Protein AF-A0A0P9VED7-F1 (afdb_monomer_lite)

Foldseek 3Di:
DALVVLCVLLVHDSVVLVVCVVVVQADFADQDPVRGRDDDPVSSVSSNQCVVCVVVVDDSVVSSVVVVVVVVVVVPPDPPPPDPPPPDDD

InterPro domains:
  IPR000551 MerR-type HTH domain [PF13411] (1-67)
  IPR000551 MerR-type HTH domain [PR00040] (2-13)
  IPR000551 MerR-type HTH domain [PR00040] (13-26)
  IPR000551 MerR-type HTH domain [PR00040] (37-57)
  IPR000551 MerR-type HTH domain [PS00552] (4-26)
  IPR000551 MerR-type HTH domain [PS50937] (1-69)
  IPR000551 MerR-type HTH domain [SM00422] (1-70)
  IPR009061 Putative DNA-binding domain superfamily [SSF46955] (1-77)
  IPR047057 MerR transcriptional regulator [PTHR30204] (1-72)

Sequence (90 aa):
MNIGQAAKSSGLSAKMIRYYESIGLLQAAHRSDSGYRLYSADDLHTLAFIKRSRDLGFSLEEVGKLLTLWQDRQRMAPTSRRWPVSTSCS

Structure (mmCIF, N/CA/C/O backbone):
data_AF-A0A0P9VED7-F1
#
_entry.id   AF-A0A0P9VED7-F1
#
loop_
_atom_site.group_PDB
_atom_site.id
_atom_site.type_symbol
_atom_site.label_atom_id
_atom_site.label_alt_id
_atom_site.label_comp_id
_atom_site.label_asym_id
_atom_site.label_entity_id
_atom_site.label_seq_id
_atom_site.pdbx_PDB_ins_code
_atom_site.Cartn_x
_atom_site.Cartn_y
_atom_site.Cartn_z
_atom_site.occupancy
_atom_site.B_iso_or_equiv
_atom_site.auth_seq_id
_atom_site.auth_comp_id
_atom_site.auth_asym_id
_atom_site.auth_atom_id
_atom_site.pdbx_PDB_model_num
ATOM 1 N N . MET A 1 1 ? 6.545 -10.030 -10.881 1.00 80.12 1 MET A N 1
ATOM 2 C CA . MET A 1 1 ? 5.960 -8.921 -11.671 1.00 80.12 1 MET A CA 1
ATOM 3 C C . MET A 1 1 ? 6.583 -7.596 -11.252 1.00 80.12 1 MET A C 1
ATOM 5 O O . MET A 1 1 ? 6.860 -7.438 -10.072 1.00 80.12 1 MET A O 1
ATOM 9 N N . ASN A 1 2 ? 6.833 -6.649 -12.162 1.00 85.88 2 ASN A N 1
ATOM 10 C CA . ASN A 1 2 ? 7.353 -5.326 -11.765 1.00 85.88 2 ASN A CA 1
ATOM 11 C C . ASN A 1 2 ? 6.234 -4.411 -11.217 1.00 85.88 2 ASN A C 1
ATOM 13 O O . ASN A 1 2 ? 5.048 -4.715 -11.360 1.00 85.88 2 ASN A O 1
ATOM 17 N N . ILE A 1 3 ? 6.596 -3.268 -10.618 1.00 85.00 3 ILE A N 1
ATOM 18 C CA . ILE A 1 3 ? 5.615 -2.334 -10.028 1.00 85.00 3 ILE A CA 1
ATOM 19 C C . ILE A 1 3 ? 4.615 -1.773 -11.050 1.00 85.00 3 ILE A C 1
ATOM 21 O O . ILE A 1 3 ? 3.460 -1.533 -10.714 1.00 85.00 3 ILE A O 1
ATOM 25 N N . GLY A 1 4 ? 5.030 -1.579 -12.305 1.00 87.69 4 GLY A N 1
ATOM 26 C CA . GLY A 1 4 ? 4.159 -1.065 -13.363 1.00 87.69 4 GLY A CA 1
ATOM 27 C C . GLY A 1 4 ? 3.108 -2.087 -13.796 1.00 87.69 4 GLY A C 1
ATOM 28 O O . GLY A 1 4 ? 1.941 -1.745 -13.977 1.00 87.69 4 GLY A O 1
ATOM 29 N N . GLN A 1 5 ? 3.501 -3.355 -13.908 1.00 88.06 5 GLN A N 1
ATOM 30 C CA . GLN A 1 5 ? 2.586 -4.463 -14.172 1.00 88.06 5 GLN A CA 1
ATOM 31 C C . GLN A 1 5 ? 1.639 -4.683 -12.989 1.00 88.06 5 GLN A C 1
ATOM 33 O O . GLN A 1 5 ? 0.446 -4.901 -13.199 1.00 88.06 5 GLN A O 1
ATOM 38 N N . ALA A 1 6 ? 2.141 -4.561 -11.757 1.00 87.06 6 ALA A N 1
ATOM 39 C CA . ALA A 1 6 ? 1.313 -4.664 -10.562 1.00 87.06 6 ALA A CA 1
ATOM 40 C C . ALA A 1 6 ? 0.280 -3.534 -10.475 1.00 87.06 6 ALA A C 1
ATOM 42 O O . ALA A 1 6 ? -0.892 -3.791 -10.213 1.00 87.06 6 ALA A O 1
ATOM 43 N N . ALA A 1 7 ? 0.685 -2.301 -10.785 1.00 88.81 7 ALA A N 1
ATOM 44 C CA . ALA A 1 7 ? -0.200 -1.143 -10.872 1.00 88.81 7 ALA A CA 1
ATOM 45 C C . ALA A 1 7 ? -1.330 -1.353 -11.893 1.00 88.81 7 ALA A C 1
ATOM 47 O O . ALA A 1 7 ? -2.505 -1.190 -11.567 1.00 88.81 7 ALA A O 1
ATOM 48 N N . LYS A 1 8 ? -0.988 -1.803 -13.109 1.00 88.44 8 LYS A N 1
ATOM 49 C CA . LYS A 1 8 ? -1.981 -2.114 -14.150 1.00 88.44 8 LYS A CA 1
ATOM 50 C C . LYS A 1 8 ? -2.942 -3.227 -13.726 1.00 88.44 8 LYS A C 1
ATOM 52 O O . LYS A 1 8 ? -4.139 -3.096 -13.939 1.00 88.44 8 LYS A O 1
ATOM 57 N N . SER A 1 9 ? -2.427 -4.286 -13.103 1.00 87.31 9 SER A N 1
ATOM 58 C CA . SER A 1 9 ? -3.229 -5.461 -12.727 1.00 87.31 9 SER A CA 1
ATOM 59 C C . SER A 1 9 ? -4.150 -5.195 -11.532 1.00 87.31 9 SER A C 1
ATOM 61 O O . SER A 1 9 ? -5.289 -5.643 -11.517 1.00 87.31 9 SER A O 1
ATOM 63 N N . SER A 1 10 ? -3.676 -4.444 -10.533 1.00 84.38 10 SER A N 1
ATOM 64 C CA . SER A 1 10 ? -4.465 -4.077 -9.344 1.00 84.38 10 SER A CA 1
ATOM 65 C C . SER A 1 10 ? -5.387 -2.872 -9.576 1.00 84.38 10 SER A C 1
ATOM 67 O O . SER A 1 10 ? -6.280 -2.597 -8.772 1.00 84.38 10 SER A O 1
ATOM 69 N N . GLY A 1 11 ? -5.181 -2.127 -10.667 1.00 86.50 11 GLY A N 1
ATOM 70 C CA . GLY A 1 11 ? -5.884 -0.873 -10.923 1.00 86.50 11 GLY A CA 1
ATOM 71 C C . GLY A 1 11 ? -5.571 0.197 -9.874 1.00 86.50 11 GLY A C 1
ATOM 72 O O . GLY A 1 11 ? -6.452 0.990 -9.534 1.00 86.50 11 GLY A O 1
ATOM 73 N N . LEU A 1 12 ? -4.349 0.173 -9.333 1.00 88.12 12 LEU A N 1
ATOM 74 C CA . LEU A 1 12 ? -3.793 1.159 -8.409 1.00 88.12 12 LEU A CA 1
ATOM 75 C C . LEU A 1 12 ? -2.593 1.845 -9.058 1.00 88.12 12 LEU A C 1
ATOM 77 O O . LEU A 1 12 ? -1.882 1.263 -9.870 1.00 88.12 12 LEU A O 1
ATOM 81 N N . SER A 1 13 ? -2.316 3.087 -8.672 1.00 90.12 13 SER A N 1
ATOM 82 C CA . SER A 1 13 ? -1.086 3.750 -9.113 1.00 90.12 13 SER A CA 1
ATOM 83 C C . SER A 1 13 ? 0.133 3.152 -8.408 1.00 90.12 13 SER A C 1
ATOM 85 O O . SER A 1 13 ? 0.081 2.846 -7.215 1.00 90.12 13 SER A O 1
ATOM 87 N N . ALA A 1 14 ? 1.276 3.095 -9.097 1.00 89.50 14 ALA A N 1
ATOM 88 C CA . ALA A 1 14 ? 2.558 2.717 -8.497 1.00 89.50 14 ALA A CA 1
ATOM 89 C C . ALA A 1 14 ? 2.894 3.555 -7.246 1.00 89.50 14 ALA A C 1
ATOM 91 O O . ALA A 1 14 ? 3.528 3.058 -6.317 1.00 89.50 14 ALA A O 1
ATOM 92 N N . LYS A 1 15 ? 2.428 4.813 -7.186 1.00 89.81 15 LYS A N 1
ATOM 93 C CA . LYS A 1 15 ? 2.565 5.673 -6.000 1.00 89.81 15 LYS A CA 1
ATOM 94 C C . LYS A 1 15 ? 1.789 5.129 -4.796 1.00 89.81 15 LYS A C 1
ATOM 96 O O . LYS A 1 15 ? 2.325 5.142 -3.695 1.00 89.81 15 LYS A O 1
ATOM 101 N N . MET A 1 16 ? 0.566 4.631 -5.000 1.00 90.31 16 MET A N 1
ATOM 102 C CA . MET A 1 16 ? -0.225 4.028 -3.920 1.00 90.31 16 MET A CA 1
ATOM 103 C C . MET A 1 16 ? 0.404 2.728 -3.427 1.00 90.31 16 MET A C 1
ATOM 105 O O . MET A 1 16 ? 0.472 2.522 -2.225 1.00 90.31 16 MET A O 1
ATOM 109 N N . ILE A 1 17 ? 0.933 1.902 -4.334 1.00 88.88 17 ILE A N 1
ATOM 110 C CA . ILE A 1 17 ? 1.634 0.665 -3.959 1.00 88.88 17 ILE A CA 1
ATOM 111 C C . ILE A 1 17 ? 2.828 0.982 -3.044 1.00 88.88 17 ILE A C 1
ATOM 113 O O . ILE A 1 17 ? 2.951 0.401 -1.970 1.00 88.88 17 ILE A O 1
ATOM 117 N N . ARG A 1 18 ? 3.660 1.971 -3.406 1.00 87.44 18 ARG A N 1
ATOM 118 C CA . ARG A 1 18 ? 4.775 2.428 -2.551 1.00 87.44 18 ARG A CA 1
ATOM 119 C C . ARG A 1 18 ? 4.302 2.998 -1.217 1.00 87.44 18 ARG A C 1
ATOM 121 O O . ARG A 1 18 ? 4.960 2.804 -0.202 1.00 87.44 18 ARG A O 1
ATOM 128 N N . TYR A 1 19 ? 3.184 3.718 -1.223 1.00 88.69 19 TYR A N 1
ATOM 129 C CA . TYR A 1 19 ? 2.603 4.255 0.001 1.00 88.69 19 TYR A CA 1
ATOM 130 C C . TYR A 1 19 ? 2.147 3.129 0.940 1.00 88.69 19 TYR A C 1
ATOM 132 O O . TYR A 1 19 ? 2.478 3.157 2.122 1.00 88.69 19 TYR A O 1
ATOM 140 N N . TYR A 1 20 ? 1.494 2.091 0.417 1.00 87.62 20 TYR A N 1
ATOM 141 C CA . TYR A 1 20 ? 1.093 0.920 1.200 1.00 87.62 20 TYR A CA 1
ATOM 142 C C . TYR A 1 20 ? 2.279 0.108 1.729 1.00 87.62 20 TYR A C 1
ATOM 144 O O . TYR A 1 20 ? 2.220 -0.357 2.864 1.00 87.62 20 TYR A O 1
ATOM 152 N N . GLU A 1 21 ? 3.379 0.014 0.977 1.00 85.75 21 GLU A N 1
ATOM 153 C CA . GLU A 1 21 ? 4.644 -0.521 1.505 1.00 85.75 21 GLU A CA 1
ATOM 154 C C . GLU A 1 21 ? 5.176 0.333 2.666 1.00 85.75 21 GLU A C 1
ATOM 156 O O . GLU A 1 21 ? 5.581 -0.206 3.691 1.00 85.75 21 GLU A O 1
ATOM 161 N N . SER A 1 22 ? 5.162 1.666 2.533 1.00 85.38 22 SER A N 1
ATOM 162 C CA . SER A 1 22 ? 5.741 2.567 3.545 1.00 85.38 22 SER A CA 1
ATOM 163 C C . SER A 1 22 ? 5.027 2.522 4.895 1.00 85.38 22 SER A C 1
ATOM 165 O O . SER A 1 22 ? 5.663 2.701 5.928 1.00 85.38 22 SER A O 1
ATOM 167 N N . ILE A 1 23 ? 3.722 2.253 4.885 1.00 85.12 23 ILE A N 1
ATOM 168 C CA . ILE A 1 23 ? 2.900 2.130 6.094 1.00 85.12 23 ILE A CA 1
ATOM 169 C C . ILE A 1 23 ? 2.774 0.675 6.575 1.00 85.12 23 ILE A C 1
ATOM 171 O O . ILE A 1 23 ? 2.030 0.412 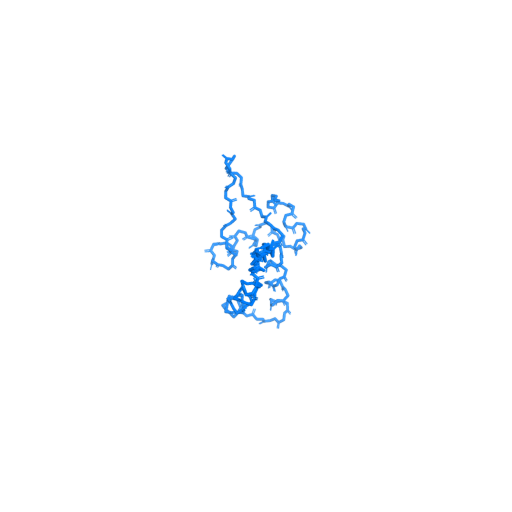7.513 1.00 85.12 23 ILE A O 1
ATOM 175 N N . GLY A 1 24 ? 3.472 -0.273 5.934 1.00 82.94 24 GLY A N 1
ATOM 176 C CA . GLY A 1 24 ? 3.494 -1.686 6.329 1.00 82.94 24 GLY A CA 1
ATOM 177 C C . GLY A 1 24 ? 2.229 -2.484 5.990 1.00 82.94 24 GLY A C 1
ATOM 178 O O . GLY A 1 24 ? 2.054 -3.587 6.495 1.00 82.94 24 GLY A O 1
ATOM 179 N N . LEU A 1 25 ? 1.350 -1.948 5.139 1.00 81.94 25 LEU A N 1
ATOM 180 C CA . LEU A 1 25 ? 0.106 -2.601 4.704 1.00 81.94 25 LEU A CA 1
ATOM 181 C C . LEU A 1 25 ? 0.338 -3.671 3.632 1.00 81.94 25 LEU A C 1
ATOM 183 O O . LEU A 1 25 ? -0.457 -4.593 3.492 1.00 81.94 25 LEU A O 1
ATOM 187 N N . LEU A 1 26 ? 1.409 -3.536 2.856 1.00 81.38 26 LEU A N 1
ATOM 188 C CA . LEU A 1 26 ? 1.861 -4.547 1.910 1.00 81.38 26 LEU A CA 1
ATOM 189 C C . LEU A 1 26 ? 3.207 -5.078 2.395 1.00 81.38 26 LEU A C 1
ATOM 191 O O . LEU A 1 26 ? 4.088 -4.287 2.742 1.00 81.38 26 LEU A O 1
ATOM 195 N N . GLN A 1 27 ? 3.377 -6.401 2.400 1.00 73.31 27 GLN A N 1
ATOM 196 C CA . GLN A 1 27 ? 4.673 -6.992 2.708 1.00 73.31 27 GLN A CA 1
ATOM 197 C C . GLN A 1 27 ? 5.703 -6.480 1.696 1.00 73.31 27 GLN A C 1
ATOM 199 O O . GLN A 1 27 ? 5.420 -6.387 0.501 1.00 73.31 27 GLN A O 1
ATOM 204 N N . ALA A 1 28 ? 6.882 -6.087 2.184 1.00 66.56 28 ALA A N 1
ATOM 205 C CA . ALA A 1 28 ? 7.915 -5.531 1.325 1.00 66.56 28 ALA A CA 1
ATOM 206 C C . ALA A 1 28 ? 8.220 -6.518 0.190 1.00 66.56 28 ALA A C 1
ATOM 208 O O . ALA A 1 28 ? 8.635 -7.648 0.452 1.00 66.56 28 ALA A O 1
ATOM 209 N N . ALA A 1 29 ? 7.998 -6.081 -1.055 1.00 68.69 29 ALA A N 1
ATOM 210 C CA . ALA A 1 29 ? 8.217 -6.902 -2.237 1.00 68.69 29 ALA A CA 1
ATOM 211 C C . ALA A 1 29 ? 9.619 -7.518 -2.193 1.00 68.69 29 ALA A C 1
ATOM 213 O O . ALA A 1 29 ? 10.606 -6.806 -1.954 1.00 68.69 29 ALA A O 1
ATOM 214 N N . HIS A 1 30 ? 9.705 -8.828 -2.439 1.00 67.00 30 HIS A N 1
ATOM 215 C CA . HIS A 1 30 ? 10.987 -9.515 -2.502 1.00 67.00 30 HIS A CA 1
ATOM 216 C C . HIS A 1 30 ? 11.896 -8.776 -3.484 1.00 67.00 30 HIS A C 1
ATOM 218 O O . HIS A 1 30 ? 11.524 -8.483 -4.629 1.00 67.00 30 HIS A O 1
ATOM 224 N N . ARG A 1 31 ? 13.098 -8.440 -3.014 1.00 68.31 31 ARG A N 1
ATOM 225 C CA . ARG A 1 31 ? 14.133 -7.941 -3.908 1.00 68.31 31 ARG A CA 1
ATOM 226 C C . ARG A 1 31 ? 14.629 -9.129 -4.715 1.00 68.31 31 ARG A C 1
ATOM 228 O O . ARG A 1 31 ? 15.034 -10.135 -4.144 1.00 68.31 31 ARG A O 1
ATOM 235 N N . SER A 1 32 ? 14.550 -9.019 -6.036 1.00 67.31 32 SER A N 1
ATOM 236 C CA . SER A 1 32 ? 15.291 -9.918 -6.917 1.00 67.31 32 SER A CA 1
ATOM 237 C C . SER A 1 32 ? 16.793 -9.738 -6.675 1.00 67.31 32 SER A C 1
ATOM 239 O O . SER A 1 32 ? 17.208 -8.636 -6.311 1.00 67.31 32 SER 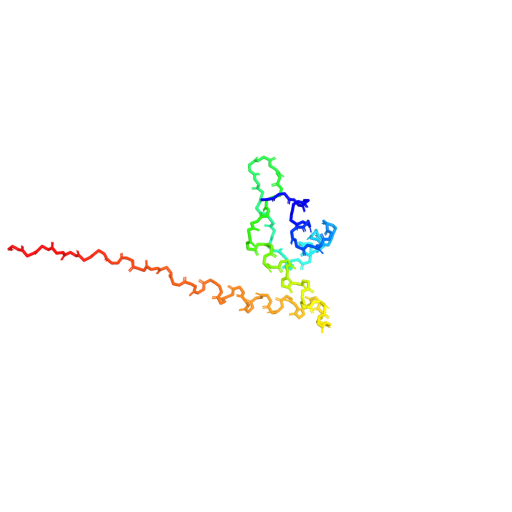A O 1
ATOM 241 N N . ASP A 1 33 ? 17.606 -10.751 -6.984 1.00 64.12 33 ASP A N 1
ATOM 242 C CA . ASP A 1 33 ? 19.077 -10.634 -7.053 1.00 64.12 33 ASP A CA 1
ATOM 243 C C . ASP A 1 33 ? 19.543 -9.458 -7.925 1.00 64.12 33 ASP A C 1
ATOM 245 O O . ASP A 1 33 ? 20.610 -8.890 -7.726 1.00 64.12 33 ASP A O 1
ATOM 249 N N . SER A 1 34 ? 18.702 -9.035 -8.867 1.00 67.06 34 SER A N 1
ATOM 250 C CA . SER A 1 34 ? 18.934 -7.893 -9.755 1.00 67.06 34 SER A CA 1
ATOM 251 C C . SER A 1 34 ? 18.526 -6.527 -9.166 1.00 67.06 34 SER A C 1
ATOM 253 O O . SER A 1 34 ? 18.573 -5.515 -9.860 1.00 67.06 34 SER A O 1
ATOM 255 N N . GLY A 1 35 ? 18.104 -6.463 -7.898 1.00 73.94 35 GLY A N 1
ATOM 256 C CA . GLY A 1 35 ? 17.751 -5.220 -7.194 1.00 73.94 35 GLY A CA 1
ATOM 257 C C . GLY A 1 35 ? 16.355 -4.659 -7.503 1.00 73.94 35 GLY A C 1
ATOM 258 O O . GLY A 1 35 ? 15.934 -3.674 -6.889 1.00 73.94 35 GLY A O 1
ATOM 259 N N . TYR A 1 36 ? 15.603 -5.289 -8.409 1.00 77.06 36 TYR A N 1
ATOM 260 C CA . TYR A 1 36 ? 14.229 -4.899 -8.730 1.00 77.06 36 TYR A CA 1
ATOM 261 C C . TYR A 1 36 ? 13.221 -5.434 -7.704 1.00 77.06 36 TYR A C 1
ATOM 263 O O . TYR A 1 36 ? 13.371 -6.533 -7.167 1.00 77.06 36 TYR A O 1
ATOM 271 N N . ARG A 1 37 ? 12.151 -4.662 -7.464 1.00 78.38 37 ARG A N 1
ATOM 272 C CA . ARG A 1 37 ? 10.984 -5.102 -6.683 1.00 78.38 37 ARG A CA 1
ATOM 273 C C . ARG A 1 37 ? 10.140 -6.063 -7.516 1.00 78.38 37 ARG A C 1
ATOM 275 O O . ARG A 1 37 ? 9.639 -5.671 -8.577 1.00 78.38 37 ARG A O 1
ATOM 282 N N . LEU A 1 38 ? 9.971 -7.286 -7.022 1.00 83.31 38 LEU A N 1
ATOM 283 C CA . LEU A 1 38 ? 9.092 -8.282 -7.619 1.00 83.31 38 LEU A CA 1
ATOM 284 C C . LEU A 1 38 ? 7.831 -8.450 -6.774 1.00 83.31 38 LEU A C 1
ATOM 286 O O . LEU A 1 38 ? 7.899 -8.840 -5.616 1.00 83.31 38 LEU A O 1
ATOM 290 N N . TYR A 1 39 ? 6.688 -8.194 -7.401 1.00 84.56 39 TYR A N 1
ATOM 291 C CA . TYR A 1 39 ? 5.363 -8.496 -6.875 1.00 84.56 39 TYR A CA 1
ATOM 292 C C . TYR A 1 39 ? 4.912 -9.868 -7.372 1.00 84.56 39 TYR A C 1
ATOM 294 O O . TYR A 1 39 ? 5.051 -10.185 -8.564 1.00 84.56 39 TYR A O 1
ATOM 302 N N . SER A 1 40 ? 4.394 -10.666 -6.454 1.00 84.88 40 SER A N 1
ATOM 303 C CA . SER A 1 40 ? 3.769 -11.967 -6.672 1.00 84.88 40 SER A CA 1
ATOM 304 C C . SER A 1 40 ? 2.270 -11.824 -6.973 1.00 84.88 40 SER A C 1
ATOM 306 O O . SER A 1 40 ? 1.711 -10.725 -6.942 1.00 84.88 40 SER A O 1
ATOM 308 N N . ALA A 1 41 ? 1.603 -12.937 -7.286 1.00 82.94 41 ALA A N 1
ATOM 309 C CA . ALA A 1 41 ? 0.146 -12.955 -7.420 1.00 82.94 41 ALA A CA 1
ATOM 310 C C . ALA A 1 41 ? -0.557 -12.671 -6.078 1.00 82.94 41 ALA A C 1
ATOM 312 O O . ALA A 1 41 ? -1.569 -11.970 -6.054 1.00 82.94 41 ALA A O 1
ATOM 313 N N . ASP A 1 42 ? 0.018 -13.123 -4.961 1.00 82.75 42 ASP A N 1
ATOM 314 C CA . ASP A 1 42 ? -0.512 -12.867 -3.617 1.00 82.75 42 ASP A CA 1
ATOM 315 C C . ASP A 1 42 ? -0.474 -11.377 -3.257 1.00 82.75 42 ASP A C 1
ATOM 317 O O . ASP A 1 42 ? -1.418 -10.841 -2.664 1.00 82.75 42 ASP A O 1
ATOM 321 N N . ASP A 1 43 ? 0.564 -10.665 -3.707 1.00 85.81 43 ASP A N 1
ATOM 322 C CA . ASP A 1 43 ? 0.649 -9.212 -3.546 1.00 85.81 43 ASP A CA 1
ATOM 323 C C . ASP A 1 43 ? -0.461 -8.499 -4.327 1.00 85.81 43 ASP A C 1
ATOM 325 O O . ASP A 1 43 ? -1.042 -7.529 -3.842 1.00 85.81 43 ASP A O 1
ATOM 329 N N . LEU A 1 44 ? -0.816 -8.991 -5.520 1.00 86.62 44 LEU A N 1
ATOM 330 C CA . LEU A 1 44 ? -1.941 -8.436 -6.275 1.00 86.62 44 LEU A CA 1
ATOM 331 C C . LEU A 1 44 ? -3.277 -8.671 -5.583 1.00 86.62 44 LEU A C 1
ATOM 333 O O . LEU A 1 44 ? -4.115 -7.769 -5.573 1.00 86.62 44 LEU A O 1
ATOM 337 N N . HIS A 1 45 ? -3.483 -9.857 -5.009 1.00 86.19 45 HIS A N 1
ATOM 338 C CA . HIS A 1 45 ? -4.695 -10.156 -4.249 1.00 86.19 45 HIS A CA 1
ATOM 339 C C . HIS A 1 45 ? -4.817 -9.233 -3.035 1.00 86.19 45 HIS A C 1
ATOM 341 O O . HIS A 1 45 ? -5.884 -8.667 -2.795 1.00 86.19 45 HIS A O 1
ATOM 347 N N . THR A 1 46 ? -3.703 -9.003 -2.341 1.00 86.69 46 THR A N 1
ATOM 348 C CA . THR A 1 46 ? -3.607 -8.058 -1.225 1.00 86.69 46 THR A CA 1
ATOM 349 C C . THR A 1 46 ? -3.942 -6.631 -1.669 1.00 86.69 46 THR A C 1
ATOM 351 O O . THR A 1 46 ? -4.787 -5.970 -1.070 1.00 86.69 46 THR A O 1
ATOM 354 N N . LEU A 1 47 ? -3.353 -6.160 -2.772 1.00 88.56 47 LEU A N 1
ATOM 355 C CA . LEU A 1 47 ? -3.625 -4.833 -3.332 1.00 88.56 47 LEU A CA 1
ATOM 356 C C . LEU A 1 47 ? -5.089 -4.658 -3.768 1.00 88.56 47 LEU A C 1
ATOM 358 O O . LEU A 1 47 ? -5.694 -3.615 -3.510 1.00 88.56 47 LEU A O 1
ATOM 362 N N . ALA A 1 48 ? -5.675 -5.677 -4.400 1.00 88.06 48 ALA A N 1
ATOM 363 C CA . ALA A 1 48 ? -7.082 -5.674 -4.789 1.00 88.06 48 ALA A CA 1
ATOM 364 C C . ALA A 1 48 ? -8.012 -5.667 -3.565 1.00 88.06 48 ALA A C 1
ATOM 366 O O . ALA A 1 48 ? -9.042 -4.990 -3.580 1.00 88.06 48 ALA A O 1
ATOM 367 N N . PHE A 1 49 ? -7.638 -6.376 -2.496 1.00 87.31 49 PHE A N 1
ATOM 368 C CA . PHE A 1 49 ? -8.358 -6.357 -1.227 1.00 87.31 49 PHE A CA 1
ATOM 369 C C . PHE A 1 49 ? -8.315 -4.969 -0.583 1.00 87.31 49 PHE A C 1
ATOM 371 O O . PHE A 1 49 ? -9.366 -4.424 -0.260 1.00 87.31 49 PHE A O 1
ATOM 378 N N . ILE A 1 50 ? -7.130 -4.354 -0.486 1.00 88.44 50 ILE A N 1
ATOM 379 C CA . ILE A 1 50 ? -6.971 -2.990 0.042 1.00 88.44 50 ILE A CA 1
ATOM 380 C C . ILE A 1 50 ? -7.858 -2.013 -0.731 1.00 88.44 50 ILE A C 1
ATOM 382 O O . ILE A 1 50 ? -8.566 -1.214 -0.121 1.00 88.44 50 ILE A O 1
ATOM 386 N N . LYS A 1 51 ? -7.860 -2.095 -2.067 1.00 88.12 51 LYS A N 1
ATOM 387 C CA . LYS A 1 51 ? -8.713 -1.256 -2.913 1.00 88.12 51 LYS A CA 1
ATOM 388 C C . LYS A 1 51 ? -10.195 -1.421 -2.567 1.00 88.12 51 LYS A C 1
ATOM 390 O O . LYS A 1 51 ? -10.843 -0.432 -2.247 1.00 88.12 51 LYS A O 1
ATOM 395 N N . ARG A 1 52 ? -10.703 -2.658 -2.548 1.00 89.44 52 ARG A N 1
ATOM 396 C CA . ARG A 1 52 ? -12.112 -2.939 -2.218 1.00 89.44 52 ARG A CA 1
ATOM 397 C C . ARG A 1 52 ? -12.487 -2.454 -0.820 1.00 89.44 52 ARG A C 1
ATOM 399 O O . ARG A 1 52 ? -13.540 -1.856 -0.655 1.00 89.44 52 ARG A O 1
ATOM 406 N N . SER A 1 53 ? -11.629 -2.663 0.174 1.00 89.56 53 SER A N 1
ATOM 407 C CA . SER A 1 53 ? -11.891 -2.202 1.541 1.00 89.56 53 SER A CA 1
ATOM 408 C C . SER A 1 53 ? -11.940 -0.675 1.633 1.00 89.56 53 SER A C 1
ATOM 410 O O . SER A 1 53 ? -12.781 -0.129 2.341 1.00 89.56 53 SER A O 1
ATOM 412 N N . ARG A 1 54 ? -11.103 0.034 0.867 1.00 87.94 54 ARG A N 1
ATOM 413 C CA . ARG A 1 54 ? -11.184 1.499 0.773 1.00 87.94 54 ARG A CA 1
ATOM 414 C C . ARG A 1 54 ? -12.448 1.975 0.066 1.00 87.94 54 ARG A C 1
ATOM 416 O O . ARG A 1 54 ? -13.028 2.962 0.505 1.00 87.94 54 ARG A O 1
ATOM 423 N N . ASP A 1 55 ? -12.880 1.274 -0.979 1.00 88.31 55 ASP A N 1
ATOM 424 C CA . ASP A 1 55 ? -14.123 1.588 -1.694 1.00 88.31 55 ASP A CA 1
ATOM 425 C C . ASP A 1 55 ? -15.361 1.397 -0.791 1.00 88.31 55 ASP A C 1
ATOM 427 O O . ASP A 1 55 ? -16.361 2.090 -0.953 1.00 88.31 55 ASP A O 1
ATOM 431 N N . LEU A 1 56 ? -15.273 0.508 0.205 1.00 88.50 56 LEU A N 1
ATOM 432 C CA . LEU A 1 56 ? -16.296 0.300 1.239 1.00 88.50 56 LEU A CA 1
ATOM 433 C C . LEU A 1 56 ? -16.265 1.352 2.364 1.00 88.50 56 LEU A C 1
ATOM 4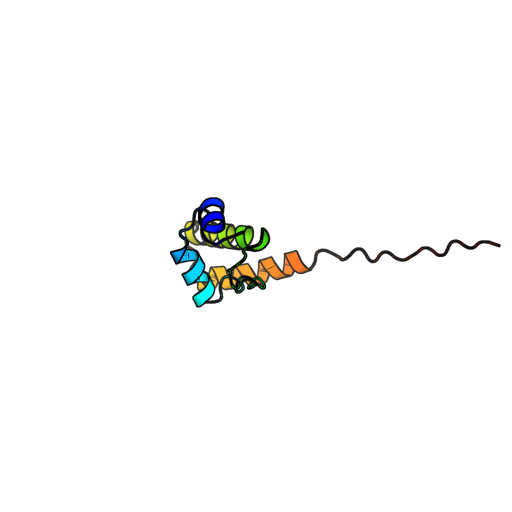35 O O . LEU A 1 56 ? -17.145 1.347 3.220 1.00 88.50 56 LEU A O 1
ATOM 439 N N . GLY A 1 57 ? -15.273 2.247 2.375 1.00 89.94 57 GLY A N 1
ATOM 440 C CA . GLY A 1 57 ? -15.141 3.301 3.381 1.00 89.94 57 GLY A CA 1
ATOM 441 C C . GLY A 1 57 ? -14.358 2.909 4.636 1.00 89.94 57 GLY A C 1
ATOM 442 O O . GLY A 1 57 ? -14.339 3.686 5.587 1.00 89.94 57 GLY A O 1
ATOM 443 N N . PHE A 1 58 ? -13.682 1.754 4.651 1.00 88.56 58 PHE A N 1
ATOM 444 C CA . PHE A 1 58 ? -12.797 1.396 5.763 1.00 88.56 58 PHE A CA 1
ATOM 445 C C . PHE A 1 58 ? -11.539 2.271 5.780 1.00 88.56 58 PHE A C 1
ATOM 447 O O . PHE A 1 58 ? -10.942 2.590 4.742 1.00 88.56 58 PHE A O 1
ATOM 454 N N . SER A 1 59 ? -11.098 2.620 6.985 1.00 88.94 59 SER A N 1
ATOM 455 C CA . SER A 1 59 ? -9.823 3.295 7.210 1.00 88.94 59 SER A CA 1
ATOM 456 C C . SER A 1 59 ? -8.645 2.356 6.936 1.00 88.94 59 SER A C 1
ATOM 458 O O . SER A 1 59 ? -8.747 1.137 7.058 1.00 88.94 59 SER A O 1
ATOM 460 N N . LEU A 1 60 ? -7.479 2.914 6.593 1.00 83.75 60 LEU A N 1
ATOM 461 C CA . LEU A 1 60 ? -6.271 2.118 6.327 1.00 83.75 60 LEU A CA 1
ATOM 462 C C . LEU A 1 60 ? -5.850 1.254 7.528 1.00 83.75 60 LEU A C 1
ATOM 464 O O . LEU A 1 60 ? -5.316 0.165 7.335 1.00 83.75 60 LEU A O 1
ATOM 468 N N . GLU A 1 61 ? -6.119 1.715 8.749 1.00 86.00 61 GLU A N 1
ATOM 469 C CA . GLU A 1 61 ? -5.840 0.958 9.970 1.00 86.00 61 GLU A CA 1
ATOM 470 C C . GLU A 1 61 ? -6.736 -0.288 10.079 1.00 86.00 61 GLU A C 1
ATOM 472 O O . GLU A 1 61 ? -6.256 -1.382 10.377 1.00 86.00 61 GLU A O 1
ATOM 477 N N . GLU A 1 62 ? -8.030 -0.154 9.771 1.00 87.62 62 GLU A N 1
ATOM 478 C CA . GLU A 1 62 ? -8.970 -1.281 9.724 1.00 87.62 62 GLU A CA 1
ATOM 479 C C . GLU A 1 62 ? -8.629 -2.250 8.596 1.00 87.62 62 GLU A C 1
ATOM 481 O O . GLU A 1 62 ? -8.656 -3.463 8.803 1.00 87.62 62 GLU A O 1
ATOM 486 N N . VAL A 1 63 ? -8.236 -1.732 7.426 1.00 88.69 63 VAL A N 1
ATOM 487 C CA . VAL A 1 63 ? -7.754 -2.573 6.323 1.00 88.69 63 VAL A CA 1
ATOM 488 C C . VAL A 1 63 ? -6.561 -3.415 6.770 1.00 88.69 63 VAL A C 1
ATOM 490 O O . VAL A 1 63 ? -6.525 -4.602 6.460 1.00 88.69 63 VAL A O 1
ATOM 493 N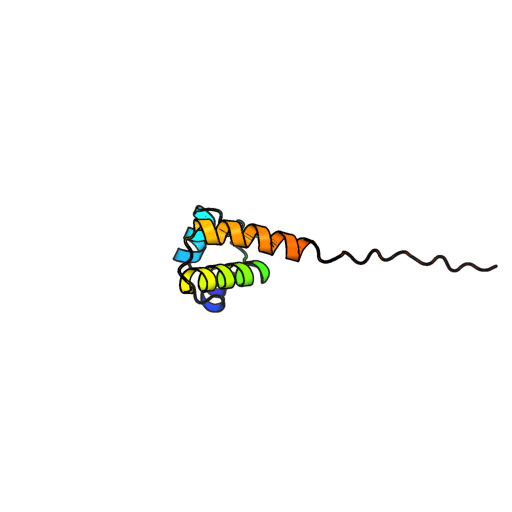 N . GLY A 1 64 ? -5.625 -2.841 7.533 1.00 85.06 64 GLY A N 1
ATOM 494 C CA . GLY A 1 64 ? -4.481 -3.573 8.081 1.00 85.06 64 GLY A CA 1
ATOM 495 C C . GLY A 1 64 ? -4.909 -4.710 9.009 1.00 85.06 64 GLY A C 1
ATOM 496 O O . GLY A 1 64 ? -4.456 -5.841 8.848 1.00 85.06 64 GLY A O 1
ATOM 497 N N . LYS A 1 65 ? -5.855 -4.444 9.920 1.00 85.69 65 LYS A N 1
ATOM 498 C CA . LYS A 1 65 ? -6.418 -5.461 10.830 1.00 85.69 65 LYS A CA 1
ATOM 499 C C . LYS A 1 65 ? -7.115 -6.591 10.063 1.00 85.69 65 LYS A C 1
ATOM 501 O O . LYS A 1 65 ? -6.912 -7.765 10.372 1.00 85.69 65 LYS A O 1
ATOM 506 N N . LEU A 1 66 ? -7.894 -6.250 9.035 1.00 85.38 66 LEU A N 1
ATOM 507 C CA . LEU A 1 66 ? -8.552 -7.221 8.157 1.00 85.38 66 LEU A C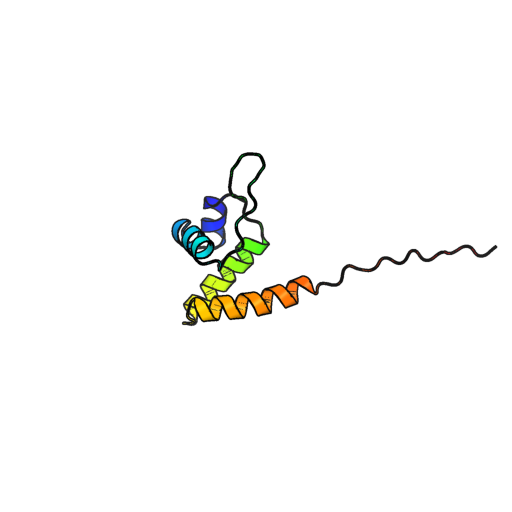A 1
ATOM 508 C C . LEU A 1 66 ? -7.543 -8.059 7.366 1.00 85.38 66 LEU A C 1
ATOM 510 O O . LEU A 1 66 ? -7.759 -9.254 7.164 1.00 85.38 66 LEU A O 1
ATOM 514 N N . LEU A 1 67 ? -6.438 -7.444 6.942 1.00 83.50 67 LEU A N 1
ATOM 515 C CA . LEU A 1 67 ? -5.385 -8.128 6.207 1.00 83.50 67 LEU A CA 1
ATOM 516 C C . LEU A 1 67 ? -4.742 -9.235 7.041 1.00 83.50 67 LEU A C 1
ATOM 518 O O . LEU A 1 67 ? -4.566 -10.343 6.540 1.00 83.50 67 LEU A O 1
ATOM 522 N N . THR A 1 68 ? -4.448 -8.953 8.312 1.00 81.12 68 THR A N 1
ATOM 523 C CA . THR A 1 68 ? -3.882 -9.933 9.249 1.00 81.12 68 THR A CA 1
ATOM 524 C C . THR A 1 68 ? -4.800 -11.147 9.394 1.00 81.12 68 THR A C 1
ATOM 526 O O . THR A 1 68 ? -4.354 -12.282 9.237 1.00 81.12 68 THR A O 1
ATOM 529 N N . LEU A 1 69 ? -6.106 -10.914 9.580 1.00 80.12 69 LEU A N 1
ATOM 530 C CA . LEU A 1 69 ? -7.109 -11.983 9.678 1.00 80.12 69 LEU A CA 1
ATOM 531 C C . LEU A 1 69 ? -7.210 -12.817 8.392 1.00 80.12 69 LEU A C 1
ATOM 533 O O . LEU A 1 69 ? -7.435 -14.029 8.434 1.00 80.12 69 LEU A O 1
ATOM 537 N N . TRP A 1 70 ? -7.067 -12.174 7.235 1.00 76.94 70 TRP A N 1
ATOM 538 C CA . TRP A 1 70 ? -7.140 -12.844 5.942 1.00 76.94 70 TRP A CA 1
ATOM 539 C C . TRP A 1 70 ? -5.881 -13.669 5.633 1.00 76.94 70 TRP A C 1
ATOM 541 O O . TRP A 1 70 ? -5.993 -14.796 5.145 1.00 76.94 70 TRP A O 1
ATOM 551 N N . GLN A 1 71 ? -4.692 -13.149 5.958 1.00 72.19 71 GLN A N 1
ATOM 552 C CA . GLN A 1 71 ? -3.416 -13.845 5.760 1.00 72.19 71 GLN A CA 1
ATOM 553 C C . GLN A 1 71 ? -3.294 -15.105 6.624 1.00 72.19 71 GLN A C 1
ATOM 555 O O . GLN A 1 71 ? -2.797 -16.123 6.136 1.00 72.19 71 GLN A O 1
ATOM 560 N N . ASP A 1 72 ? -3.793 -15.084 7.863 1.00 67.50 72 ASP A N 1
ATOM 561 C CA . ASP A 1 72 ? -3.800 -16.275 8.723 1.00 67.50 72 ASP A CA 1
ATOM 562 C C . ASP A 1 72 ? -4.645 -17.407 8.132 1.00 67.50 72 ASP A C 1
ATOM 564 O O . ASP A 1 72 ? -4.227 -18.568 8.131 1.00 67.50 72 ASP A O 1
ATOM 568 N N . ARG A 1 73 ? -5.791 -17.080 7.522 1.00 63.69 73 ARG A N 1
ATOM 569 C CA . ARG A 1 73 ? -6.645 -18.084 6.872 1.00 63.69 73 ARG A CA 1
ATOM 570 C C . ARG A 1 73 ? -5.970 -18.720 5.649 1.00 63.69 73 ARG A C 1
ATOM 572 O O . ARG A 1 73 ? -6.152 -19.908 5.405 1.00 63.69 73 ARG A O 1
ATOM 579 N N . GLN A 1 74 ? -5.189 -17.947 4.894 1.00 59.31 74 GLN A N 1
ATOM 580 C CA . GLN A 1 74 ? -4.458 -18.431 3.715 1.00 59.31 74 GLN A CA 1
ATOM 581 C C . GLN A 1 74 ? -3.229 -19.277 4.092 1.00 59.31 74 GLN A C 1
ATOM 583 O O . GLN A 1 74 ? -2.934 -20.262 3.416 1.00 59.31 74 GLN A O 1
ATOM 588 N N . ARG A 1 75 ? -2.544 -18.961 5.205 1.00 56.78 75 ARG A N 1
ATOM 589 C CA . ARG A 1 75 ? -1.434 -19.784 5.732 1.00 56.78 75 ARG A CA 1
ATOM 590 C C . ARG A 1 75 ? -1.879 -21.160 6.229 1.00 56.78 75 ARG A C 1
ATOM 592 O O . ARG A 1 75 ? -1.069 -22.080 6.249 1.00 56.78 75 ARG A O 1
ATOM 599 N N . MET A 1 76 ? -3.148 -21.314 6.604 1.00 50.22 76 MET A N 1
ATOM 600 C CA . MET A 1 76 ? -3.728 -22.586 7.050 1.00 50.22 76 MET A CA 1
ATOM 601 C C . MET A 1 76 ? -4.153 -23.514 5.900 1.00 50.22 76 MET A C 1
ATOM 603 O O . MET A 1 76 ? -4.882 -24.475 6.142 1.00 50.22 76 MET A O 1
ATOM 607 N N . ALA A 1 77 ? -3.701 -23.289 4.659 1.00 44.88 77 ALA A N 1
ATOM 608 C CA . ALA A 1 77 ? -3.790 -24.320 3.631 1.00 44.88 77 ALA A CA 1
ATOM 609 C C . ALA A 1 77 ? -2.909 -25.512 4.065 1.00 44.88 77 ALA A C 1
ATOM 611 O O . ALA A 1 77 ? -1.688 -25.362 4.175 1.00 44.88 77 ALA A O 1
ATOM 612 N N . PRO A 1 78 ? -3.491 -26.685 4.377 1.00 47.94 78 PRO A N 1
ATOM 613 C CA . PRO A 1 78 ? -2.730 -27.788 4.928 1.00 47.94 78 PRO A CA 1
ATOM 614 C C . PRO A 1 78 ? -1.743 -28.275 3.873 1.00 47.94 78 PRO A C 1
ATOM 616 O O . PRO A 1 78 ? -2.136 -28.811 2.837 1.00 47.94 78 PRO A O 1
ATOM 619 N N . THR A 1 79 ? -0.448 -28.138 4.168 1.00 45.59 79 THR A N 1
ATOM 620 C CA . THR A 1 79 ? 0.580 -29.001 3.589 1.00 45.59 79 THR A CA 1
ATOM 621 C C . THR A 1 79 ? 0.065 -30.422 3.729 1.00 45.59 79 THR A C 1
ATOM 623 O O . THR A 1 79 ? -0.049 -30.954 4.837 1.00 45.59 79 THR A O 1
ATOM 626 N N . SER A 1 80 ? -0.304 -31.019 2.597 1.00 56.12 80 SER A N 1
ATOM 627 C CA . SER A 1 80 ? -0.639 -32.425 2.516 1.00 56.12 80 SER A CA 1
ATOM 628 C C . SER A 1 80 ? 0.558 -33.185 3.066 1.00 56.12 80 SER A C 1
ATOM 630 O O . SER A 1 80 ? 1.611 -33.268 2.429 1.00 56.12 80 SER A O 1
ATOM 632 N N . ARG A 1 81 ? 0.409 -33.698 4.283 1.00 51.50 81 ARG A N 1
ATOM 633 C CA . ARG A 1 81 ? 1.354 -34.614 4.895 1.00 51.50 81 ARG A CA 1
ATOM 634 C C . ARG A 1 81 ? 1.264 -35.900 4.070 1.00 51.50 81 ARG A C 1
ATOM 636 O O . ARG A 1 81 ? 0.408 -36.743 4.313 1.00 51.50 81 ARG A O 1
ATOM 643 N N . ARG A 1 82 ? 2.078 -36.006 3.015 1.00 50.50 82 ARG A N 1
ATOM 644 C CA . ARG A 1 82 ? 2.259 -37.245 2.253 1.00 50.50 82 ARG A CA 1
ATOM 645 C C . ARG A 1 82 ? 2.987 -38.213 3.182 1.00 50.50 82 ARG A C 1
ATOM 647 O O . ARG A 1 82 ? 4.205 -38.173 3.293 1.00 50.50 82 ARG A O 1
ATOM 654 N N . TRP A 1 83 ? 2.223 -39.031 3.894 1.00 48.28 83 TRP A N 1
ATOM 655 C CA . TRP A 1 83 ? 2.742 -40.202 4.585 1.00 48.28 83 TRP A CA 1
ATOM 656 C C . TRP A 1 83 ? 3.070 -41.254 3.517 1.00 48.28 83 TRP A C 1
ATOM 658 O O . TRP A 1 83 ? 2.165 -41.611 2.755 1.00 48.28 83 TRP A O 1
ATOM 668 N N . PRO A 1 84 ? 4.320 -41.729 3.375 1.00 56.84 84 PRO A N 1
ATOM 669 C CA . PRO A 1 84 ? 4.576 -42.889 2.540 1.00 56.84 84 PRO A CA 1
ATOM 670 C C . PRO A 1 84 ? 3.936 -44.097 3.228 1.00 56.84 84 PRO A C 1
ATOM 672 O O . PRO A 1 84 ? 4.300 -44.469 4.342 1.00 56.84 84 PRO A O 1
ATOM 675 N N . VAL A 1 85 ? 2.927 -44.681 2.586 1.00 58.88 85 VAL A N 1
ATOM 676 C CA . VAL A 1 85 ? 2.420 -45.998 2.962 1.00 58.88 85 VAL A CA 1
ATOM 677 C C . VAL A 1 85 ? 3.511 -47.017 2.647 1.00 58.88 85 VAL A C 1
ATOM 679 O O . VAL A 1 85 ? 3.784 -47.322 1.490 1.00 58.88 85 VAL A O 1
ATOM 682 N N . SER A 1 86 ? 4.181 -47.509 3.686 1.00 51.81 86 SER A N 1
ATOM 683 C CA . SER A 1 86 ? 5.056 -48.672 3.590 1.00 51.81 86 SER A CA 1
ATOM 684 C C . SER A 1 86 ? 4.188 -49.905 3.352 1.00 51.81 86 SER A C 1
ATOM 686 O O . SER A 1 86 ? 3.715 -50.537 4.293 1.00 51.81 86 SER A O 1
ATOM 688 N N . THR A 1 87 ? 3.948 -50.241 2.089 1.00 55.09 87 THR A N 1
ATOM 689 C CA . THR A 1 87 ? 3.496 -51.578 1.709 1.00 55.09 87 THR A CA 1
ATOM 690 C C . THR A 1 87 ? 4.736 -52.441 1.513 1.00 55.09 87 THR A C 1
ATOM 692 O O . THR A 1 87 ? 5.371 -52.399 0.467 1.00 55.09 87 THR A O 1
ATOM 695 N N . SER A 1 88 ? 5.085 -53.219 2.533 1.00 53.72 88 SER A N 1
ATOM 696 C CA . SER A 1 88 ? 5.878 -54.434 2.358 1.00 53.72 88 SER A CA 1
ATOM 697 C C . SER A 1 88 ? 5.217 -55.527 3.1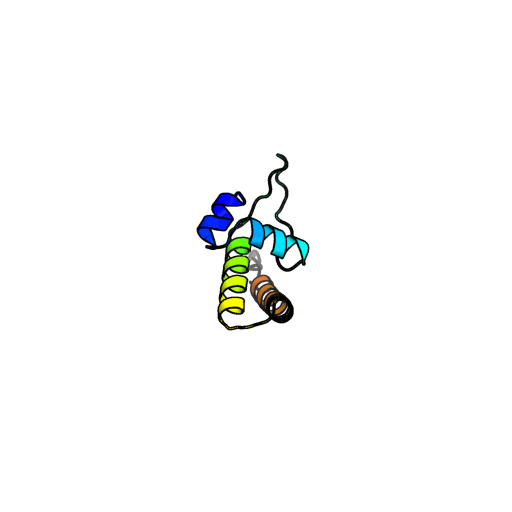80 1.00 53.72 88 SER A C 1
ATOM 699 O O . SER A 1 88 ? 5.508 -55.711 4.357 1.00 53.72 88 SER A O 1
ATOM 701 N N . CYS A 1 89 ? 4.264 -56.193 2.537 1.00 49.25 89 CYS A N 1
ATOM 702 C CA . CYS A 1 89 ? 3.848 -57.536 2.895 1.00 49.25 89 CYS A CA 1
ATOM 703 C C . CYS A 1 89 ? 4.885 -58.477 2.271 1.00 49.25 89 CYS A C 1
ATOM 705 O O . CYS A 1 89 ? 5.014 -58.505 1.046 1.00 49.25 89 CYS A O 1
ATOM 707 N N . SER A 1 90 ? 5.639 -59.200 3.090 1.00 57.03 90 SER A N 1
ATOM 708 C CA . SER A 1 90 ? 6.314 -60.459 2.749 1.00 57.03 90 SER A CA 1
ATOM 709 C C . SER A 1 90 ? 6.587 -61.206 4.042 1.00 57.03 90 SER A C 1
ATOM 711 O O . SER A 1 90 ? 7.031 -60.533 4.999 1.00 57.03 90 SER A O 1
#

Organism: NCBI:txid129137

pLDDT: mean 77.34, std 13.77, range [44.88, 90.31]

Secondary structure (DSSP, 8-state):
--HHHHHHHHT--HHHHHHHHHTTSSPPPEEPTTS-EE--HHHHHHHHHHHHHHHTT--HHHHHHHHHHHHHHHHTS-------------

Radius of gyration: 18.18 Å; chains: 1; bounding box: 35×66×25 Å